Protein AF-A0A3M1HD01-F1 (afdb_monomer_lite)

Sequence (64 aa):
MKPVEKIVIPAGESAVLQPGGLHVMLIGLQRELKKGDSFTLTLRFEKSPPQTVNVTVRESMGAE

Secondary structure (DSSP, 8-state):
----S-----TT------TTSS-PPP-S-SSPPPTT-EEEEEE--SSS--EEEEEE----TT--

Radius of gyration: 13.69 Å; chains: 1; bounding box: 30×26×36 Å

pLDDT: mean 83.62, std 11.29, range [35.94, 94.0]

Structure (mmCIF, N/CA/C/O backbone):
data_AF-A0A3M1HD01-F1
#
_entry.id   AF-A0A3M1HD01-F1
#
loop_
_atom_site.group_PDB
_atom_site.id
_atom_site.type_symbol
_atom_site.label_atom_id
_atom_site.label_alt_id
_atom_site.label_comp_id
_atom_site.label_asym_id
_atom_site.label_entity_id
_atom_site.label_seq_id
_atom_site.pdbx_PDB_ins_code
_atom_site.Cartn_x
_atom_site.Cartn_y
_atom_site.Cartn_z
_atom_site.occupancy
_atom_site.B_iso_or_equiv
_atom_site.auth_seq_id
_atom_site.auth_comp_id
_atom_site.auth_asym_id
_atom_site.auth_atom_id
_atom_site.pdbx_PDB_model_num
ATOM 1 N N . MET A 1 1 ? -1.710 -18.786 -3.720 1.00 59.53 1 MET A N 1
ATOM 2 C CA . MET A 1 1 ? -2.184 -17.499 -3.163 1.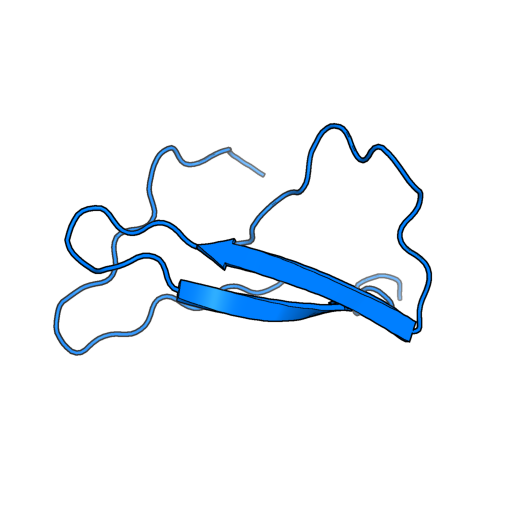00 59.53 1 MET A CA 1
ATOM 3 C C . MET A 1 1 ? -3.699 -17.465 -3.270 1.00 59.53 1 MET A C 1
ATOM 5 O O . MET A 1 1 ? -4.212 -17.902 -4.292 1.00 59.53 1 MET A O 1
ATOM 9 N N . LYS A 1 2 ? -4.410 -17.024 -2.229 1.00 75.44 2 LYS A N 1
ATOM 10 C CA . LYS A 1 2 ? -5.868 -16.837 -2.270 1.00 75.44 2 LYS A CA 1
ATOM 11 C C . LYS A 1 2 ? -6.157 -15.342 -2.114 1.00 75.44 2 LYS A C 1
ATOM 13 O O . LYS A 1 2 ? -5.594 -14.756 -1.189 1.00 75.44 2 LYS A O 1
ATOM 18 N N . PRO A 1 3 ? -6.966 -14.727 -2.993 1.00 79.50 3 PRO A N 1
ATOM 19 C CA . PRO A 1 3 ? -7.370 -13.343 -2.803 1.00 79.50 3 PRO A CA 1
ATOM 20 C C . PRO A 1 3 ? -8.179 -13.231 -1.508 1.00 79.50 3 PRO A C 1
ATOM 22 O O . PRO A 1 3 ? -9.000 -14.097 -1.203 1.00 79.50 3 PRO A O 1
ATOM 25 N N . VAL A 1 4 ? -7.923 -12.173 -0.748 1.00 84.25 4 VAL A N 1
ATOM 26 C CA . VAL A 1 4 ? -8.701 -11.813 0.439 1.00 84.25 4 VAL A CA 1
ATOM 27 C C . VAL A 1 4 ? -9.448 -10.523 0.144 1.00 84.25 4 VAL A C 1
ATOM 29 O O . VAL A 1 4 ? -8.881 -9.598 -0.432 1.00 84.25 4 VAL A O 1
ATOM 32 N N . GLU A 1 5 ? -10.721 -10.459 0.522 1.00 81.75 5 GLU A N 1
ATOM 33 C CA . GLU A 1 5 ? -11.561 -9.286 0.245 1.00 81.75 5 GLU A CA 1
ATOM 34 C C . GLU A 1 5 ? -11.225 -8.099 1.158 1.00 81.75 5 GLU A C 1
ATOM 36 O O . GLU A 1 5 ? -11.401 -6.946 0.774 1.00 81.75 5 GLU A O 1
ATOM 41 N N . LYS A 1 6 ? -10.721 -8.367 2.370 1.00 84.31 6 LYS A N 1
ATOM 42 C CA . LYS A 1 6 ? -10.345 -7.342 3.350 1.00 84.31 6 LYS A CA 1
ATOM 43 C C . LYS A 1 6 ? -9.210 -7.804 4.254 1.00 84.31 6 LYS A C 1
ATOM 45 O O . LYS A 1 6 ? -9.100 -8.986 4.575 1.00 84.31 6 LYS A O 1
ATOM 50 N N . ILE A 1 7 ? -8.410 -6.844 4.708 1.00 86.25 7 ILE A N 1
ATOM 51 C CA . ILE A 1 7 ? -7.373 -7.039 5.723 1.00 86.25 7 ILE A CA 1
ATOM 52 C C . ILE A 1 7 ? -7.843 -6.325 6.986 1.00 86.25 7 ILE A C 1
ATOM 54 O O . ILE A 1 7 ? -8.050 -5.112 6.981 1.00 86.25 7 ILE A O 1
ATOM 58 N N . VAL A 1 8 ? -8.054 -7.085 8.059 1.00 87.75 8 VAL A N 1
ATOM 59 C CA . VAL A 1 8 ? -8.432 -6.526 9.360 1.00 87.75 8 VAL A CA 1
ATOM 60 C C . VAL A 1 8 ? -7.167 -6.054 10.068 1.00 87.75 8 VAL A C 1
ATOM 62 O O . VAL A 1 8 ? -6.208 -6.812 10.184 1.00 87.75 8 VAL A O 1
ATOM 65 N N . ILE A 1 9 ? -7.179 -4.811 10.546 1.00 86.94 9 ILE A N 1
ATOM 66 C CA . ILE A 1 9 ? -6.131 -4.244 11.398 1.00 86.94 9 ILE A CA 1
ATOM 67 C C . ILE A 1 9 ? -6.751 -4.053 12.789 1.00 86.94 9 ILE A C 1
ATOM 69 O O . ILE A 1 9 ? -7.596 -3.165 12.946 1.00 86.94 9 ILE A O 1
ATOM 73 N N . PRO A 1 10 ? -6.429 -4.911 13.773 1.00 86.62 10 PRO A N 1
ATOM 74 C CA . PRO A 1 10 ? -6.961 -4.793 15.127 1.00 86.62 10 PRO A CA 1
ATOM 75 C C . PRO A 1 10 ? -6.473 -3.509 15.805 1.00 86.62 10 PRO A C 1
ATOM 77 O O . PRO A 1 10 ? -5.394 -2.999 15.504 1.00 86.62 10 PRO A O 1
ATOM 80 N N . ALA A 1 11 ? -7.262 -2.978 16.740 1.00 88.25 11 ALA A N 1
ATOM 81 C CA . ALA A 1 11 ? -6.867 -1.792 17.493 1.00 88.25 11 ALA A CA 1
ATOM 82 C C . ALA A 1 11 ? -5.603 -2.079 18.319 1.00 88.25 11 ALA A C 1
ATOM 84 O O . ALA A 1 11 ? -5.565 -3.043 19.078 1.00 88.25 11 ALA A O 1
ATOM 85 N N . GLY A 1 12 ? -4.582 -1.233 18.171 1.00 88.88 12 GLY A N 1
ATOM 86 C CA . GLY A 1 12 ? -3.294 -1.406 18.850 1.00 88.88 12 GLY A CA 1
ATOM 87 C C . GLY A 1 12 ? -2.363 -2.442 18.212 1.00 88.88 12 GLY A C 1
ATOM 88 O O . GLY A 1 12 ? -1.239 -2.589 18.681 1.00 88.88 12 GLY A O 1
ATOM 89 N N . GLU A 1 13 ? -2.781 -3.114 17.136 1.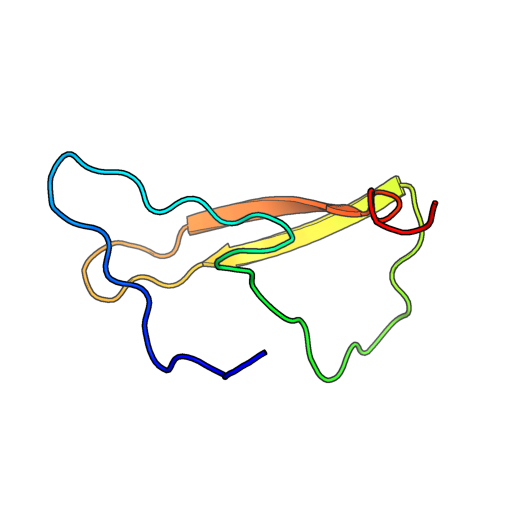00 89.38 13 GLU A N 1
ATOM 90 C CA . GLU A 1 13 ? -1.947 -4.065 16.397 1.00 89.38 13 GLU A CA 1
ATOM 91 C C . GLU A 1 13 ? -1.595 -3.562 14.992 1.00 89.38 13 GLU A C 1
ATOM 93 O O . GLU A 1 13 ? -2.100 -2.548 14.508 1.00 89.38 13 GLU A O 1
ATOM 98 N N . SER A 1 14 ? -0.687 -4.276 14.325 1.00 86.31 14 SER A N 1
ATOM 99 C CA . SER A 1 14 ? -0.214 -3.964 12.975 1.00 86.31 14 SER A CA 1
ATOM 100 C C . SER A 1 14 ? -0.400 -5.164 12.053 1.00 86.31 14 SER A C 1
ATOM 102 O O . SER A 1 14 ? 0.029 -6.269 12.374 1.00 86.31 14 SER A O 1
ATOM 104 N N . ALA A 1 15 ? -0.990 -4.948 10.876 1.00 87.44 15 ALA A N 1
ATOM 105 C CA . ALA A 1 15 ? -1.014 -5.954 9.819 1.00 87.44 15 ALA A CA 1
ATOM 106 C C . ALA A 1 15 ? 0.242 -5.816 8.948 1.00 87.44 15 ALA A C 1
ATOM 108 O O . ALA A 1 15 ? 0.458 -4.778 8.320 1.00 87.44 15 ALA A O 1
ATOM 109 N N . VAL A 1 16 ? 1.071 -6.860 8.903 1.00 87.94 16 VAL A N 1
ATOM 110 C CA . VAL A 1 16 ? 2.323 -6.853 8.135 1.00 87.94 16 VAL A CA 1
ATOM 111 C C . VAL A 1 16 ? 2.077 -7.362 6.721 1.00 87.94 16 VAL A C 1
ATOM 113 O O . VAL A 1 16 ? 1.586 -8.476 6.529 1.00 87.94 16 VAL A O 1
ATOM 116 N N . LEU A 1 17 ? 2.462 -6.552 5.733 1.00 87.50 17 LEU A N 1
ATOM 117 C CA . LEU A 1 17 ? 2.468 -6.944 4.330 1.00 87.50 17 LEU A CA 1
ATOM 118 C C . LEU A 1 17 ? 3.877 -7.372 3.917 1.00 87.50 17 LEU A C 1
ATOM 120 O O . LEU A 1 17 ? 4.790 -6.548 3.915 1.00 87.50 17 LEU A O 1
ATOM 124 N N . GLN A 1 18 ? 4.057 -8.646 3.574 1.00 84.50 18 GLN A N 1
ATOM 125 C CA . GLN A 1 18 ? 5.354 -9.207 3.200 1.00 84.50 18 GLN A CA 1
ATOM 126 C C . GLN A 1 18 ? 5.232 -10.400 2.235 1.00 84.50 18 GLN A C 1
ATOM 128 O O . GLN A 1 18 ? 4.205 -11.092 2.227 1.00 84.50 18 GLN A O 1
ATOM 133 N N . PRO A 1 19 ? 6.286 -10.680 1.442 1.00 81.56 19 PRO A N 1
ATOM 134 C CA . PRO A 1 19 ? 6.374 -11.903 0.650 1.00 81.56 19 PRO A CA 1
ATOM 135 C C . PRO A 1 19 ? 6.153 -13.146 1.523 1.00 81.56 19 PRO A C 1
ATOM 137 O O . PRO A 1 19 ? 6.629 -13.214 2.651 1.00 81.56 19 PRO A O 1
ATOM 140 N N . GLY A 1 20 ? 5.391 -14.120 1.022 1.00 80.00 20 GLY A N 1
ATOM 141 C CA . GLY A 1 20 ? 5.028 -15.329 1.777 1.00 80.00 20 GLY A CA 1
ATOM 142 C C . GLY A 1 20 ? 3.865 -15.160 2.767 1.00 80.00 20 GLY A C 1
ATOM 143 O O . GLY A 1 20 ? 3.351 -16.161 3.260 1.00 80.00 20 GLY A O 1
ATOM 144 N N . GLY A 1 21 ? 3.398 -13.930 3.011 1.00 84.50 21 GLY A N 1
ATOM 145 C CA . GLY A 1 21 ? 2.227 -13.625 3.836 1.00 84.50 21 GLY A CA 1
ATOM 146 C C . GLY A 1 21 ? 1.180 -12.793 3.092 1.00 84.50 21 GLY A C 1
ATOM 147 O O . GLY A 1 21 ? 0.950 -12.967 1.890 1.00 84.50 21 GLY A O 1
ATOM 148 N N . LEU A 1 22 ? 0.538 -11.872 3.815 1.00 86.25 22 LEU A N 1
ATOM 149 C CA . LEU A 1 22 ? -0.344 -10.875 3.211 1.00 86.25 22 LEU A CA 1
ATOM 150 C C . LEU A 1 22 ? 0.477 -9.955 2.306 1.00 86.25 22 LEU A C 1
ATOM 152 O O . LEU A 1 22 ? 1.523 -9.461 2.702 1.00 86.25 22 LEU A O 1
ATOM 156 N N . HIS A 1 23 ? 0.008 -9.707 1.093 1.00 86.00 23 HIS A N 1
ATOM 157 C CA . HIS A 1 23 ? 0.643 -8.772 0.173 1.00 86.00 23 HIS A CA 1
ATOM 158 C C . HIS A 1 23 ? -0.410 -8.185 -0.764 1.00 86.00 23 HIS A C 1
ATOM 160 O O . HIS A 1 23 ? -1.467 -8.777 -0.986 1.00 86.00 23 HIS A O 1
ATOM 166 N N . VAL A 1 24 ? -0.115 -7.004 -1.303 1.00 85.69 24 VAL A N 1
ATOM 167 C CA . VAL A 1 24 ? -0.966 -6.337 -2.290 1.00 85.69 24 VAL A CA 1
ATOM 168 C C . VAL A 1 24 ? -0.466 -6.707 -3.677 1.00 85.69 24 VAL A C 1
ATOM 170 O O . VAL A 1 24 ? 0.707 -6.513 -3.991 1.00 85.69 24 VAL A O 1
ATOM 173 N N . MET A 1 25 ? -1.363 -7.228 -4.509 1.00 85.50 25 MET A N 1
ATOM 174 C CA . MET A 1 25 ? -1.070 -7.545 -5.900 1.00 85.50 25 MET A CA 1
ATOM 175 C C . MET A 1 25 ? -1.576 -6.413 -6.794 1.00 85.50 25 MET A C 1
ATOM 177 O O . MET A 1 25 ? -2.754 -6.062 -6.761 1.00 85.50 25 MET A O 1
ATOM 181 N N . LEU A 1 26 ? -0.677 -5.836 -7.588 1.00 84.12 26 LEU A N 1
ATOM 182 C CA . LEU A 1 26 ? -1.030 -4.839 -8.594 1.00 84.12 26 LEU A CA 1
ATOM 183 C C . LEU A 1 26 ? -1.415 -5.571 -9.883 1.00 84.12 26 LEU A C 1
ATOM 185 O O . LEU A 1 26 ? -0.601 -6.300 -10.446 1.00 84.12 26 LEU A O 1
ATOM 189 N N . ILE A 1 27 ? -2.655 -5.397 -10.336 1.00 83.00 27 ILE A N 1
ATOM 190 C CA . ILE A 1 27 ? -3.197 -6.047 -11.538 1.00 83.00 27 ILE A CA 1
ATOM 191 C C . ILE A 1 27 ? -3.464 -4.973 -12.593 1.00 83.00 27 ILE A C 1
ATOM 193 O O . ILE A 1 27 ? -3.918 -3.881 -12.260 1.00 83.00 27 ILE A O 1
ATOM 197 N N . GLY A 1 28 ? -3.195 -5.283 -13.865 1.00 84.06 28 GLY A N 1
ATOM 198 C CA . GLY A 1 28 ? -3.484 -4.367 -14.974 1.00 84.06 28 GLY A CA 1
ATOM 199 C C . GLY A 1 28 ? -2.549 -3.158 -15.022 1.00 84.06 28 GLY A C 1
ATOM 200 O O . GLY A 1 28 ? -2.991 -2.037 -15.262 1.00 84.06 28 GLY A O 1
ATOM 201 N N . LEU A 1 29 ? -1.257 -3.373 -14.764 1.00 84.62 29 LEU A N 1
ATOM 202 C CA . LEU A 1 29 ? -0.243 -2.325 -14.859 1.00 84.62 29 LEU A CA 1
ATOM 203 C C . LEU A 1 29 ? -0.244 -1.699 -16.264 1.00 84.62 29 LEU A C 1
ATOM 205 O O . LEU A 1 29 ? -0.065 -2.396 -17.257 1.00 84.62 29 LEU A O 1
ATOM 209 N N . GLN A 1 30 ? -0.417 -0.376 -16.343 1.00 83.50 30 GLN A N 1
ATO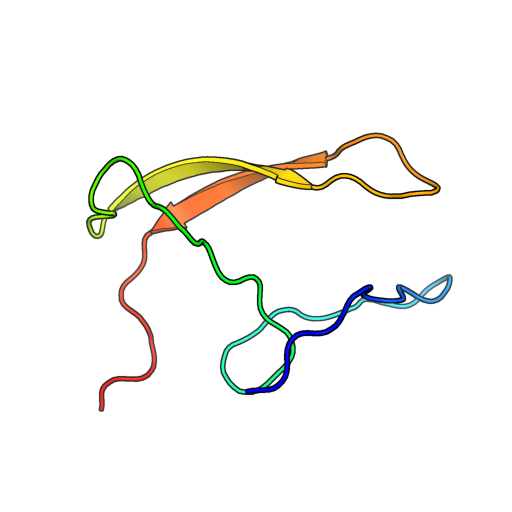M 210 C CA . GLN A 1 30 ? -0.365 0.363 -17.615 1.00 83.50 30 GLN A CA 1
ATOM 211 C C . GLN A 1 30 ? 1.063 0.594 -18.124 1.00 83.50 30 GLN A C 1
ATOM 213 O O . GLN A 1 30 ? 1.267 0.908 -19.293 1.00 83.50 30 GLN A O 1
ATOM 218 N N . ARG A 1 31 ? 2.048 0.468 -17.233 1.00 83.06 31 ARG A N 1
ATOM 219 C CA . ARG A 1 31 ? 3.475 0.548 -17.538 1.00 83.06 31 ARG A CA 1
ATOM 220 C C . ARG A 1 31 ? 4.216 -0.521 -16.759 1.00 83.06 31 ARG A C 1
ATOM 222 O O . ARG A 1 31 ? 3.832 -0.854 -15.638 1.00 83.06 31 ARG A O 1
ATOM 229 N N . GLU A 1 32 ? 5.300 -1.012 -17.336 1.00 83.25 32 GLU A N 1
ATOM 230 C CA . GLU A 1 32 ? 6.228 -1.883 -16.628 1.00 83.25 32 GLU A CA 1
ATOM 231 C C . GLU A 1 32 ? 6.843 -1.136 -15.435 1.00 83.25 32 GLU A C 1
ATOM 233 O O . GLU A 1 32 ? 7.161 0.056 -15.519 1.00 83.25 32 GLU A O 1
ATOM 238 N N . LEU A 1 33 ? 6.990 -1.846 -14.317 1.00 86.38 33 LEU A N 1
ATOM 239 C CA . LEU A 1 33 ? 7.667 -1.353 -13.122 1.00 86.38 33 LEU A CA 1
ATOM 240 C C . LEU A 1 33 ? 9.138 -1.761 -13.202 1.00 86.38 33 LEU A C 1
ATOM 242 O O . LEU A 1 33 ? 9.441 -2.955 -13.209 1.00 86.38 33 LEU A O 1
ATOM 246 N N . LYS A 1 34 ? 10.053 -0.788 -13.265 1.00 86.31 34 LYS A N 1
ATOM 247 C CA . LYS A 1 34 ? 11.499 -1.047 -13.320 1.00 86.31 34 LYS A CA 1
ATOM 248 C C . LYS A 1 34 ? 12.146 -0.789 -11.965 1.00 86.31 34 LYS A C 1
ATOM 250 O O . LYS A 1 34 ? 11.698 0.061 -11.203 1.00 86.31 34 LYS A O 1
ATOM 255 N N . LYS A 1 35 ? 13.230 -1.505 -11.658 1.00 86.69 35 LYS A N 1
ATOM 256 C CA . LYS A 1 35 ? 14.022 -1.273 -10.440 1.00 86.69 35 LYS A CA 1
ATOM 257 C C . LYS A 1 35 ? 14.402 0.208 -10.334 1.00 86.69 35 LYS A C 1
ATOM 259 O O . LYS A 1 35 ? 14.935 0.777 -11.283 1.00 86.69 35 LYS A O 1
ATOM 264 N N . GLY A 1 36 ? 14.156 0.803 -9.171 1.00 87.56 36 GLY A N 1
ATOM 265 C CA . GLY A 1 36 ? 14.428 2.219 -8.919 1.00 87.56 36 GLY A CA 1
ATOM 266 C C . GLY A 1 36 ? 13.293 3.164 -9.319 1.00 87.56 36 GLY A C 1
ATOM 267 O O . GLY A 1 36 ? 13.325 4.323 -8.909 1.00 87.56 36 GLY A O 1
ATOM 268 N N . ASP A 1 37 ? 12.263 2.688 -10.031 1.00 89.00 37 ASP A N 1
ATOM 269 C CA . ASP A 1 37 ? 11.032 3.462 -10.178 1.00 89.00 37 ASP A CA 1
ATOM 270 C C . ASP A 1 37 ? 10.418 3.712 -8.798 1.00 89.00 37 ASP A C 1
ATOM 272 O O . ASP A 1 37 ? 10.488 2.884 -7.888 1.00 89.00 37 ASP A O 1
ATOM 276 N N . SER A 1 38 ? 9.789 4.870 -8.648 1.00 89.81 38 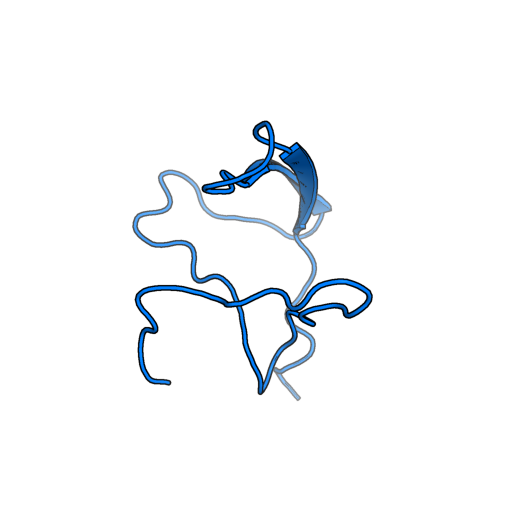SER A N 1
ATOM 277 C CA . SER A 1 38 ? 8.968 5.184 -7.486 1.00 89.81 38 SER A CA 1
ATOM 278 C C . SER A 1 38 ? 7.594 5.617 -7.958 1.00 89.81 38 SER A C 1
ATOM 280 O O . SER A 1 38 ? 7.467 6.375 -8.921 1.00 89.81 38 SER A O 1
ATOM 282 N N . PHE A 1 39 ? 6.564 5.116 -7.294 1.00 89.00 39 PHE A N 1
ATOM 283 C CA . PHE A 1 39 ? 5.191 5.479 -7.585 1.00 89.00 39 PHE A CA 1
ATOM 284 C C . PHE A 1 39 ? 4.413 5.671 -6.296 1.00 89.00 39 PHE A C 1
ATOM 286 O O . PHE A 1 39 ? 4.657 5.041 -5.269 1.00 89.00 39 PHE A O 1
ATOM 293 N N . THR A 1 40 ? 3.440 6.560 -6.372 1.00 91.69 40 THR A N 1
ATOM 294 C CA . THR A 1 40 ? 2.578 6.872 -5.249 1.00 91.69 40 THR A CA 1
ATOM 295 C C . THR A 1 40 ? 1.390 5.920 -5.242 1.00 91.69 40 THR A C 1
ATOM 297 O O . THR A 1 40 ? 0.696 5.784 -6.250 1.00 91.69 40 THR A O 1
ATOM 300 N N . LEU A 1 41 ? 1.134 5.283 -4.104 1.00 90.06 41 LEU A N 1
ATOM 301 C CA . LEU A 1 41 ? -0.011 4.408 -3.896 1.00 90.06 41 LEU A CA 1
ATOM 302 C C . LEU A 1 41 ? -0.875 4.959 -2.763 1.00 90.06 41 LEU A C 1
ATOM 304 O O . LEU A 1 41 ? -0.377 5.314 -1.700 1.00 90.06 41 LEU A O 1
ATOM 308 N N . THR A 1 42 ? -2.183 5.036 -2.984 1.00 92.38 42 THR A N 1
ATOM 309 C CA . THR A 1 42 ? -3.132 5.499 -1.968 1.00 92.38 42 THR A CA 1
ATOM 310 C C . THR A 1 42 ? -3.879 4.311 -1.380 1.00 92.38 42 THR A C 1
ATOM 312 O O . THR A 1 42 ? -4.692 3.678 -2.054 1.00 92.38 42 THR A O 1
ATOM 315 N N . LEU A 1 43 ? -3.620 4.031 -0.107 1.00 90.25 43 LEU A N 1
ATOM 316 C CA . LEU A 1 43 ? -4.340 3.053 0.696 1.00 90.25 43 LEU A CA 1
ATOM 317 C C . LEU A 1 43 ? -5.629 3.690 1.207 1.00 90.25 43 LEU A C 1
ATOM 319 O O . LEU A 1 43 ? -5.602 4.718 1.879 1.00 90.25 43 LEU A O 1
ATOM 323 N N . ARG A 1 44 ? -6.769 3.087 0.883 1.00 90.44 44 ARG A N 1
ATOM 324 C CA . ARG A 1 44 ? -8.072 3.503 1.405 1.00 90.44 44 ARG A CA 1
ATOM 325 C C . ARG A 1 44 ? -8.451 2.590 2.559 1.00 90.44 44 ARG A C 1
ATOM 327 O O . ARG A 1 44 ? -8.477 1.375 2.392 1.00 90.44 44 ARG A O 1
ATOM 334 N N . PHE A 1 45 ? -8.759 3.188 3.701 1.00 89.62 45 PHE A N 1
ATOM 335 C CA . PHE A 1 45 ? -9.239 2.481 4.879 1.00 89.62 45 PHE A CA 1
ATOM 336 C C . PHE A 1 45 ? -10.722 2.780 5.078 1.00 89.62 45 PHE A C 1
ATOM 338 O O . PHE A 1 45 ? -11.186 3.876 4.786 1.00 89.62 45 PHE A O 1
ATOM 345 N N . GLU A 1 46 ? -11.471 1.811 5.595 1.00 88.75 46 GLU A N 1
ATOM 346 C CA . GLU A 1 46 ? -12.906 1.986 5.858 1.00 88.75 46 GLU A CA 1
ATOM 347 C C . GLU A 1 46 ? -13.166 2.991 6.994 1.00 88.75 46 GLU A C 1
ATOM 349 O O . GLU A 1 46 ? -14.119 3.762 6.947 1.00 88.75 46 GLU A O 1
ATOM 354 N N . LYS A 1 47 ? -12.297 3.001 8.012 1.00 87.38 47 LYS A N 1
ATOM 355 C CA . LYS A 1 47 ? -12.460 3.787 9.249 1.00 87.38 47 LYS A CA 1
ATOM 356 C C . LYS A 1 47 ? -11.413 4.887 9.428 1.00 87.38 47 LYS A C 1
ATOM 358 O O . LYS A 1 47 ? -11.295 5.464 10.506 1.00 87.38 47 LYS A O 1
ATOM 363 N N . SER A 1 48 ? -10.602 5.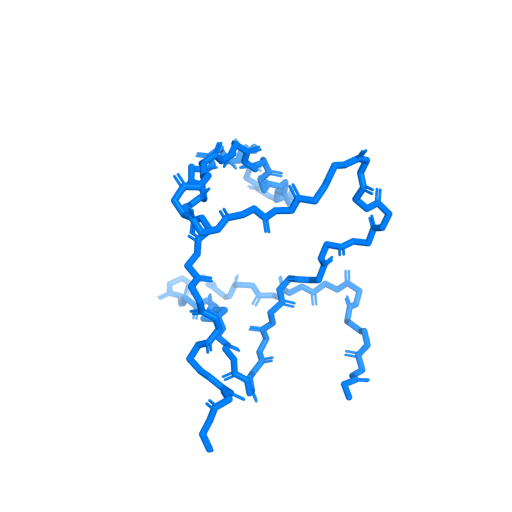152 8.411 1.00 87.50 48 SER A N 1
ATOM 364 C CA . SER A 1 48 ? -9.525 6.140 8.484 1.00 87.50 48 SER A CA 1
ATOM 365 C C . SER A 1 48 ? -9.377 6.853 7.147 1.00 87.50 48 SER A C 1
ATOM 367 O O . SER A 1 48 ? -9.715 6.276 6.111 1.00 87.50 48 SER A O 1
ATOM 369 N N . PRO A 1 49 ? -8.891 8.106 7.143 1.00 91.38 49 PRO A N 1
ATOM 370 C CA . PRO A 1 49 ? -8.640 8.814 5.900 1.00 91.38 49 PRO A CA 1
ATOM 371 C C . PRO A 1 49 ? -7.662 8.031 5.010 1.00 91.38 49 PRO A C 1
ATOM 373 O O . PRO A 1 49 ? -6.832 7.267 5.514 1.00 91.38 49 PRO A O 1
ATOM 376 N N . PRO A 1 50 ? -7.752 8.205 3.680 1.00 94.00 50 PRO A N 1
ATOM 377 C CA . PRO A 1 50 ? -6.832 7.562 2.761 1.00 94.00 50 PRO A CA 1
ATOM 378 C C . PRO A 1 50 ? -5.393 7.977 3.067 1.00 94.00 50 PRO A C 1
ATOM 380 O O . PRO A 1 50 ? -5.100 9.158 3.254 1.00 94.00 50 PRO A O 1
ATOM 383 N N . GLN A 1 51 ? -4.494 7.000 3.080 1.00 92.06 51 GLN A N 1
ATOM 384 C CA . GLN A 1 51 ? -3.078 7.219 3.310 1.00 92.06 51 GLN A CA 1
ATOM 385 C C . GLN A 1 51 ? -2.309 7.051 2.012 1.00 92.06 51 GLN A C 1
ATOM 387 O O . GLN A 1 51 ? -2.362 6.013 1.355 1.00 92.06 51 GLN A O 1
ATOM 392 N N . THR A 1 52 ? -1.550 8.075 1.668 1.00 93.56 52 THR A N 1
ATOM 393 C CA . THR A 1 52 ? -0.673 8.053 0.509 1.00 93.56 52 THR A CA 1
ATOM 394 C C . THR A 1 52 ? 0.707 7.569 0.933 1.00 93.56 52 THR A C 1
ATOM 396 O O . THR A 1 52 ? 1.318 8.142 1.834 1.00 93.56 52 THR A O 1
ATOM 399 N N . VAL A 1 53 ? 1.198 6.515 0.289 1.00 91.06 53 VAL A N 1
ATOM 400 C CA . VAL A 1 53 ? 2.532 5.952 0.507 1.00 91.06 53 VAL A CA 1
ATOM 401 C C . VAL A 1 53 ? 3.335 6.022 -0.785 1.00 91.06 53 VAL A C 1
ATOM 403 O O . VAL A 1 53 ? 2.807 5.795 -1.873 1.00 91.06 53 VAL A O 1
ATOM 406 N N . ASN A 1 54 ? 4.617 6.358 -0.673 1.00 91.94 54 ASN A N 1
ATOM 407 C CA . ASN A 1 54 ? 5.535 6.301 -1.802 1.00 91.94 54 ASN A CA 1
ATOM 408 C C . ASN A 1 54 ? 6.178 4.913 -1.833 1.00 91.94 54 ASN A C 1
ATOM 410 O O . ASN A 1 54 ? 6.787 4.485 -0.852 1.00 91.94 54 ASN A O 1
ATOM 414 N N . VAL A 1 55 ? 5.989 4.200 -2.937 1.00 90.19 55 VAL A N 1
ATOM 415 C CA . VAL A 1 55 ? 6.464 2.835 -3.129 1.00 90.19 55 VAL A CA 1
ATOM 416 C C . VAL A 1 55 ? 7.621 2.866 -4.110 1.00 90.19 55 VAL A C 1
ATOM 418 O O . VAL A 1 55 ? 7.460 3.232 -5.272 1.00 90.19 55 VAL A O 1
ATOM 421 N N . THR A 1 56 ? 8.789 2.437 -3.646 1.00 90.62 56 THR A N 1
ATOM 422 C CA . THR A 1 56 ? 9.961 2.240 -4.497 1.00 90.62 56 THR A CA 1
ATOM 423 C C . THR A 1 56 ? 9.991 0.801 -4.995 1.00 90.62 56 THR A C 1
ATOM 425 O O . THR A 1 56 ? 9.968 -0.144 -4.204 1.00 90.62 56 THR A O 1
ATOM 428 N N . VAL A 1 57 ? 10.071 0.629 -6.311 1.00 89.81 57 VAL A N 1
ATOM 429 C CA . VAL A 1 57 ? 10.202 -0.672 -6.964 1.00 89.81 57 VAL A CA 1
ATOM 430 C C . VAL A 1 57 ? 11.600 -1.216 -6.694 1.00 89.81 57 VAL A C 1
ATOM 432 O O . VAL A 1 57 ? 12.616 -0.655 -7.117 1.00 89.81 57 VAL A O 1
ATOM 435 N N . ARG A 1 58 ? 11.644 -2.335 -5.976 1.00 84.44 58 ARG A N 1
ATOM 436 C CA . ARG A 1 58 ? 12.860 -3.091 -5.677 1.00 84.44 58 ARG A CA 1
ATOM 437 C C . ARG A 1 58 ? 12.785 -4.443 -6.369 1.00 84.44 58 ARG A C 1
ATOM 439 O O . ARG A 1 58 ? 11.699 -4.915 -6.695 1.00 84.44 58 ARG A O 1
ATOM 446 N N . GLU A 1 59 ? 13.942 -5.052 -6.593 1.00 79.56 59 GLU A N 1
ATOM 447 C CA . GLU A 1 59 ? 13.978 -6.444 -7.034 1.00 79.56 59 GLU A CA 1
ATOM 448 C C . GLU A 1 59 ? 13.274 -7.309 -5.991 1.00 79.56 59 GLU A C 1
ATOM 450 O O . GLU A 1 59 ? 13.406 -7.079 -4.785 1.00 79.56 59 GLU A O 1
ATOM 455 N N . SER A 1 60 ? 12.463 -8.256 -6.462 1.00 66.88 60 SER A N 1
ATOM 456 C CA . SER A 1 60 ? 11.784 -9.183 -5.571 1.00 66.88 60 SER A CA 1
ATOM 457 C C . SER A 1 60 ? 12.849 -10.014 -4.866 1.00 66.88 60 SER A C 1
ATOM 459 O O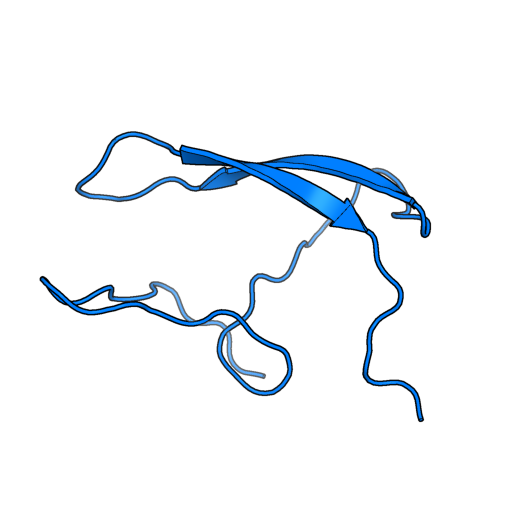 . SER A 1 60 ? 13.575 -10.771 -5.507 1.00 66.88 60 SER A O 1
ATOM 461 N N . MET A 1 61 ? 12.964 -9.859 -3.548 1.00 57.31 61 MET A N 1
ATOM 462 C CA . MET A 1 61 ? 13.747 -10.764 -2.714 1.00 57.31 61 MET A CA 1
ATOM 463 C C . MET A 1 61 ? 12.968 -12.085 -2.632 1.00 57.31 61 MET A C 1
ATOM 465 O O . MET A 1 61 ? 12.179 -12.304 -1.718 1.00 57.31 61 MET A O 1
ATOM 469 N N . GLY A 1 62 ? 13.071 -12.884 -3.691 1.00 53.25 62 GLY A N 1
ATOM 470 C CA . GLY A 1 62 ? 12.287 -14.100 -3.914 1.00 53.25 62 GLY A CA 1
ATOM 471 C C . GLY A 1 62 ? 12.623 -14.826 -5.220 1.00 53.25 62 GLY A C 1
ATOM 472 O O . GLY A 1 62 ? 11.849 -15.672 -5.654 1.00 53.25 62 GLY A O 1
ATOM 473 N N . ALA A 1 63 ? 13.750 -14.489 -5.849 1.00 39.06 63 ALA A N 1
ATOM 474 C CA . ALA A 1 63 ? 14.352 -15.269 -6.919 1.00 39.06 63 ALA A CA 1
ATOM 475 C C . ALA A 1 63 ? 15.820 -15.529 -6.561 1.00 39.06 63 ALA A C 1
ATOM 477 O O . ALA A 1 63 ? 16.722 -14.914 -7.121 1.00 39.06 63 ALA A O 1
ATOM 478 N N . GLU A 1 64 ? 16.021 -16.403 -5.579 1.00 35.94 64 GLU A N 1
ATOM 479 C CA . GLU A 1 64 ? 17.180 -17.294 -5.515 1.00 35.94 64 GLU A CA 1
ATOM 480 C C . GLU A 1 64 ? 16.684 -18.676 -5.077 1.00 35.94 64 GLU A C 1
ATOM 482 O O . GLU A 1 64 ? 15.795 -18.717 -4.190 1.00 35.94 64 GLU A O 1
#

Foldseek 3Di:
DDDDPDDDADVPGDDDADPVDHHDDDPDDPDDQDQQDKDWDWQDDPPDHIDIDIDGDHDPPPDD